Protein AF-A0AAW5EJH6-F1 (afdb_monomer)

Sequence (71 aa):
NFNHSLDEDEFIQDEVLRGAFAYRGKMIADVLKLHIKDETHFITAYIKAYHEWLLYFIEKLEQKYKSLSKV

Foldseek 3Di:
DVVVCLVPDPVNPDPQNPVLVVQLVVLQVVLVVVVDPDPVVSVVSNVVSVVVSVVVSVVSVVVVVVVVVVD

Secondary structure (DSSP, 8-state):
-HHHHHHH-TTTSSTTTHHHHHHHHHHHHHHHHT---SHHHHHHHHHHHHHHHHHHHHHHHHHHHHHHTT-

Radius of gyration: 14.43 Å; Cα contacts (8 Å, |Δi|>4): 30; chains: 1; bounding box: 33×20×40 Å

Mean predicted aligned error: 3.17 Å

pLDDT: mean 94.31, std 6.47, range [54.25, 98.62]

Solvent-accessible surface area (backbone atoms only — not comparable to full-atom values): 4076 Å² total; per-residue (Å²): 106,74,67,58,54,48,72,70,30,71,86,54,65,35,82,84,44,46,62,52,55,52,48,41,54,49,43,53,49,55,50,62,70,64,66,61,80,52,65,69,61,37,53,51,50,47,53,49,38,52,50,56,40,49,55,54,42,51,55,52,50,51,53,53,51,54,62,59,68,74,108

Organism: Campylobacter jejuni (NCBI:txid197)

Structure (mmCIF, N/CA/C/O backbone):
data_AF-A0AAW5EJH6-F1
#
_entry.id   AF-A0AAW5EJH6-F1
#
loop_
_atom_site.group_PDB
_atom_site.id
_atom_site.type_symbol
_atom_site.label_atom_id
_atom_site.label_alt_id
_atom_site.label_comp_id
_atom_site.label_asym_id
_atom_site.label_entity_id
_atom_site.label_seq_id
_atom_site.pdbx_PDB_ins_code
_atom_site.Cartn_x
_atom_site.Cartn_y
_atom_site.Cartn_z
_atom_site.occupancy
_atom_site.B_iso_or_equiv
_atom_site.auth_seq_id
_atom_site.auth_comp_id
_atom_site.auth_asym_id
_atom_site.auth_atom_id
_atom_site.pdbx_PDB_model_num
ATOM 1 N N . ASN A 1 1 ? -5.681 13.419 -7.525 1.00 88.25 1 ASN A N 1
ATOM 2 C CA . ASN A 1 1 ? -5.341 12.883 -6.180 1.00 88.25 1 ASN A CA 1
ATOM 3 C C . ASN A 1 1 ? -4.220 11.875 -6.382 1.00 88.25 1 ASN A C 1
ATOM 5 O O . ASN A 1 1 ? -4.325 11.113 -7.329 1.00 88.25 1 ASN A O 1
ATOM 9 N N . PHE A 1 2 ? -3.185 11.872 -5.537 1.00 91.31 2 PHE A N 1
ATOM 10 C CA . PHE A 1 2 ? -2.051 10.944 -5.611 1.00 91.31 2 PHE A CA 1
ATOM 11 C C . PHE A 1 2 ? -2.445 9.478 -5.863 1.00 91.31 2 PHE A C 1
ATOM 13 O O . PHE A 1 2 ? -1.901 8.869 -6.772 1.00 91.31 2 PHE A O 1
ATOM 20 N N . ASN A 1 3 ? -3.423 8.924 -5.131 1.00 89.81 3 ASN A N 1
ATOM 21 C CA . ASN A 1 3 ? -3.832 7.522 -5.329 1.00 89.81 3 ASN A CA 1
ATOM 22 C C . ASN A 1 3 ? -4.386 7.264 -6.731 1.00 89.81 3 ASN A C 1
ATOM 24 O O . ASN A 1 3 ? -4.018 6.287 -7.360 1.00 89.81 3 ASN A O 1
ATOM 28 N N . HIS A 1 4 ? -5.203 8.183 -7.237 1.00 93.06 4 HIS A N 1
ATOM 29 C CA . HIS A 1 4 ? -5.737 8.085 -8.590 1.00 93.06 4 HIS A CA 1
ATOM 30 C C . HIS A 1 4 ? -4.624 8.133 -9.643 1.00 93.06 4 HIS A C 1
ATOM 32 O O . HIS A 1 4 ? -4.643 7.355 -10.583 1.00 93.06 4 HIS A O 1
ATOM 38 N N . SER A 1 5 ? -3.607 8.977 -9.436 1.00 92.94 5 SER A N 1
ATOM 39 C CA . SER A 1 5 ? -2.433 9.008 -10.311 1.00 92.94 5 SER A CA 1
ATOM 40 C C . SER A 1 5 ? -1.659 7.689 -10.294 1.00 92.94 5 SER A C 1
ATOM 42 O O . SER A 1 5 ? -1.162 7.282 -11.330 1.00 92.94 5 SER A O 1
ATOM 44 N N . LEU A 1 6 ? -1.579 6.999 -9.151 1.00 92.69 6 LEU A N 1
ATOM 45 C CA . LEU A 1 6 ? -0.980 5.663 -9.101 1.00 92.69 6 LEU A CA 1
ATOM 46 C C . LEU A 1 6 ? -1.824 4.619 -9.837 1.00 92.69 6 LEU A C 1
ATOM 48 O O . LEU A 1 6 ? -1.254 3.717 -10.440 1.00 92.69 6 LEU A O 1
ATOM 52 N N . ASP A 1 7 ? -3.150 4.719 -9.756 1.00 90.12 7 ASP A N 1
ATOM 53 C CA . ASP A 1 7 ? -4.081 3.753 -10.347 1.00 90.12 7 ASP A CA 1
ATOM 54 C C . ASP A 1 7 ? -4.189 3.888 -11.879 1.00 90.12 7 ASP A C 1
ATOM 56 O O . ASP A 1 7 ? -4.502 2.910 -12.551 1.00 90.12 7 ASP A O 1
ATOM 60 N N . GLU A 1 8 ? -3.927 5.072 -12.440 1.00 92.69 8 GLU A N 1
ATOM 61 C CA . GLU A 1 8 ? -3.988 5.320 -13.892 1.00 92.69 8 GLU A CA 1
ATOM 62 C C . GLU A 1 8 ? -2.632 5.224 -14.604 1.00 92.69 8 GLU A C 1
ATOM 64 O O . GLU A 1 8 ? -2.582 5.130 -15.830 1.00 92.69 8 GLU A O 1
ATOM 69 N N . ASP A 1 9 ? -1.525 5.256 -13.862 1.00 93.00 9 ASP A N 1
ATOM 70 C CA . ASP A 1 9 ? -0.189 5.213 -14.448 1.00 93.00 9 ASP A CA 1
ATOM 71 C C . ASP A 1 9 ? 0.184 3.771 -14.844 1.00 93.00 9 ASP A C 1
ATOM 73 O O . ASP A 1 9 ? 0.375 2.893 -13.999 1.00 93.00 9 ASP A O 1
ATOM 77 N N . GLU A 1 10 ? 0.307 3.528 -16.151 1.00 90.44 10 GLU A N 1
ATOM 78 C CA . GLU A 1 10 ? 0.655 2.223 -16.729 1.00 90.44 10 GLU A CA 1
ATOM 79 C C . GLU A 1 10 ? 2.030 1.720 -16.263 1.00 90.44 10 GLU A C 1
ATOM 81 O O . GLU A 1 10 ? 2.224 0.520 -16.055 1.00 90.44 10 GLU A O 1
ATOM 86 N N . PHE A 1 11 ? 2.986 2.625 -16.028 1.00 90.06 11 PHE A N 1
ATOM 87 C CA . PHE A 1 11 ? 4.272 2.257 -15.448 1.00 90.06 11 PHE A CA 1
ATOM 88 C C . PHE A 1 11 ? 4.107 1.788 -14.001 1.00 90.06 11 PHE A C 1
ATOM 90 O O . PHE A 1 11 ? 4.888 0.968 -13.528 1.00 90.06 11 PHE A O 1
ATOM 97 N N . ILE A 1 12 ? 3.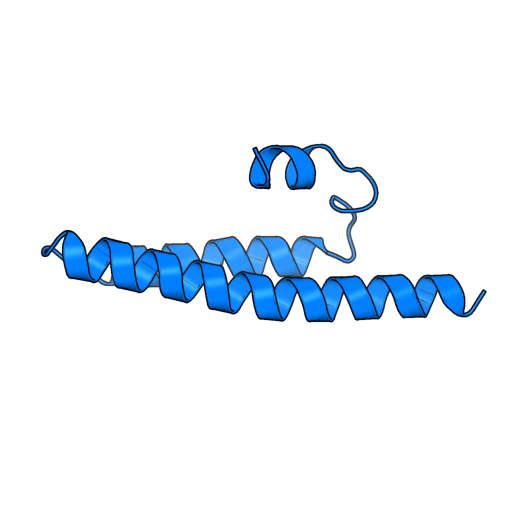112 2.275 -13.271 1.00 92.00 12 ILE A N 1
ATOM 98 C CA . ILE A 1 12 ? 2.892 1.901 -11.875 1.00 92.00 12 ILE A CA 1
ATOM 99 C C . ILE A 1 12 ? 2.034 0.637 -11.737 1.00 92.00 12 ILE A C 1
ATOM 101 O O . ILE A 1 12 ? 2.303 -0.178 -10.855 1.00 92.00 12 ILE A O 1
ATOM 105 N N . GLN A 1 13 ? 1.044 0.438 -12.605 1.00 87.88 13 GLN A N 1
ATOM 106 C CA . GLN A 1 13 ? 0.096 -0.686 -12.548 1.00 87.88 13 GLN A CA 1
ATOM 107 C C . GLN A 1 13 ? 0.615 -1.996 -13.165 1.00 87.88 13 GLN A C 1
ATOM 109 O O . GLN A 1 13 ? -0.162 -2.867 -13.565 1.00 87.88 13 GLN A O 1
ATOM 114 N N . ASP A 1 14 ? 1.932 -2.175 -13.229 1.00 87.56 14 ASP A N 1
ATOM 115 C CA . ASP A 1 14 ? 2.527 -3.377 -13.798 1.00 87.56 14 ASP A CA 1
ATOM 116 C C . ASP A 1 14 ? 2.545 -4.571 -12.825 1.00 87.56 14 ASP A C 1
ATOM 118 O O . ASP A 1 14 ? 2.223 -4.487 -11.635 1.00 87.56 14 ASP A O 1
ATOM 122 N N . GLU A 1 15 ? 2.953 -5.734 -13.335 1.00 86.44 15 GLU A N 1
ATOM 123 C CA . GLU A 1 15 ? 3.038 -6.939 -12.509 1.00 86.44 15 GLU A CA 1
ATOM 124 C C . GLU A 1 15 ? 4.145 -6.865 -11.446 1.00 86.44 15 GLU A C 1
ATOM 126 O O . GLU A 1 15 ? 4.027 -7.514 -10.404 1.00 86.44 15 GLU A O 1
ATOM 131 N N . VAL A 1 16 ? 5.187 -6.052 -11.663 1.00 88.69 16 VAL A N 1
ATOM 132 C CA . VAL A 1 16 ? 6.324 -5.898 -10.741 1.00 88.69 16 VAL A CA 1
ATOM 133 C C . VAL A 1 16 ? 5.891 -5.198 -9.452 1.00 88.69 16 VAL A C 1
ATOM 135 O O . VAL A 1 16 ? 6.255 -5.635 -8.358 1.00 88.69 16 VAL A O 1
ATOM 138 N N . LEU A 1 17 ? 5.084 -4.138 -9.552 1.00 94.69 17 LEU A N 1
ATOM 139 C CA . LEU A 1 17 ? 4.618 -3.366 -8.398 1.00 94.69 17 LEU A CA 1
ATOM 140 C C . LEU A 1 17 ? 3.305 -3.885 -7.797 1.00 94.69 17 LEU A C 1
ATOM 142 O O . LEU A 1 17 ? 2.935 -3.463 -6.697 1.00 94.69 17 LEU A O 1
ATOM 146 N N . ARG A 1 18 ? 2.636 -4.865 -8.424 1.00 91.75 18 ARG A N 1
ATOM 147 C CA . ARG A 1 18 ? 1.407 -5.497 -7.898 1.00 91.75 18 ARG A CA 1
ATOM 148 C C . ARG A 1 18 ? 1.556 -5.960 -6.441 1.00 91.75 18 ARG A C 1
ATOM 150 O O . ARG A 1 18 ? 0.659 -5.746 -5.623 1.00 91.75 18 ARG A O 1
ATOM 157 N N . GLY A 1 19 ? 2.706 -6.540 -6.087 1.00 93.25 19 GLY A N 1
ATOM 158 C CA . GLY A 1 19 ? 3.007 -6.959 -4.713 1.00 93.25 19 GLY A CA 1
ATOM 159 C C . GLY A 1 19 ? 3.049 -5.796 -3.714 1.00 93.25 19 GLY A C 1
ATOM 160 O O . GLY A 1 19 ? 2.596 -5.941 -2.578 1.00 93.25 19 GLY A O 1
ATOM 161 N N . ALA A 1 20 ? 3.511 -4.617 -4.140 1.00 95.56 20 ALA A N 1
ATOM 162 C CA . ALA A 1 20 ? 3.537 -3.427 -3.297 1.00 95.56 20 ALA A CA 1
ATOM 163 C C . ALA A 1 20 ? 2.137 -2.879 -3.016 1.00 95.56 20 ALA A C 1
ATOM 165 O O . ALA A 1 20 ? 1.852 -2.483 -1.886 1.00 95.56 20 ALA A O 1
ATOM 166 N N . PHE A 1 21 ? 1.226 -2.928 -3.988 1.00 95.12 21 PHE A N 1
ATOM 167 C CA . PHE A 1 21 ? -0.174 -2.561 -3.760 1.00 95.12 21 PHE A CA 1
ATOM 168 C C . PHE A 1 21 ? -0.918 -3.579 -2.890 1.00 95.12 21 PHE A C 1
ATOM 170 O O . PHE A 1 21 ? -1.688 -3.186 -2.012 1.00 95.12 21 PHE A O 1
ATOM 177 N N . ALA A 1 22 ? -0.644 -4.877 -3.050 1.00 94.94 22 ALA A N 1
ATOM 178 C CA . ALA A 1 22 ? -1.165 -5.897 -2.138 1.00 94.94 22 ALA A CA 1
ATOM 179 C C . ALA A 1 22 ? -0.689 -5.655 -0.692 1.00 94.94 22 ALA A C 1
ATOM 181 O O . ALA A 1 22 ? -1.475 -5.758 0.254 1.00 94.94 22 ALA A O 1
ATOM 182 N N . TYR A 1 23 ? 0.574 -5.252 -0.518 1.00 96.88 23 TYR A N 1
ATOM 183 C CA . TYR A 1 23 ? 1.125 -4.889 0.786 1.00 96.88 23 TYR A CA 1
ATOM 184 C C . TYR A 1 23 ? 0.423 -3.666 1.404 1.00 96.88 23 TYR A C 1
ATOM 186 O O . TYR A 1 23 ? 0.111 -3.703 2.595 1.00 96.88 23 TYR A O 1
ATOM 194 N N . ARG A 1 24 ? 0.058 -2.645 0.603 1.00 96.81 24 ARG A N 1
ATOM 195 C CA . ARG A 1 24 ? -0.813 -1.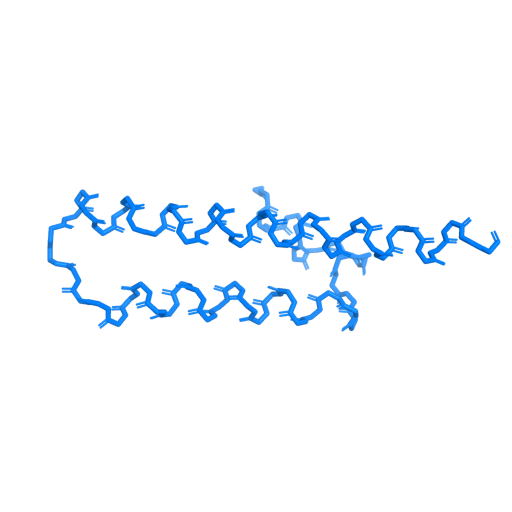528 1.043 1.00 96.81 24 ARG A CA 1
ATOM 196 C C . ARG A 1 24 ? -2.097 -2.055 1.667 1.00 96.81 24 ARG A C 1
ATOM 198 O O . ARG A 1 24 ? -2.438 -1.699 2.791 1.00 96.81 24 ARG A O 1
ATOM 205 N N . GLY A 1 25 ? -2.794 -2.918 0.925 1.00 96.94 25 GLY A N 1
ATOM 206 C CA . GLY A 1 25 ? -4.064 -3.499 1.348 1.00 96.94 25 GLY A CA 1
ATOM 207 C C . GLY A 1 25 ? -3.930 -4.251 2.668 1.00 96.94 25 GLY A C 1
ATOM 208 O O . GLY A 1 25 ? -4.742 -4.050 3.567 1.00 96.94 25 GLY A O 1
ATOM 209 N N . LYS A 1 26 ? -2.863 -5.045 2.824 1.00 97.94 26 LYS A N 1
ATOM 210 C CA . LYS A 1 26 ? -2.556 -5.742 4.079 1.00 97.94 26 LYS A CA 1
ATOM 211 C C . L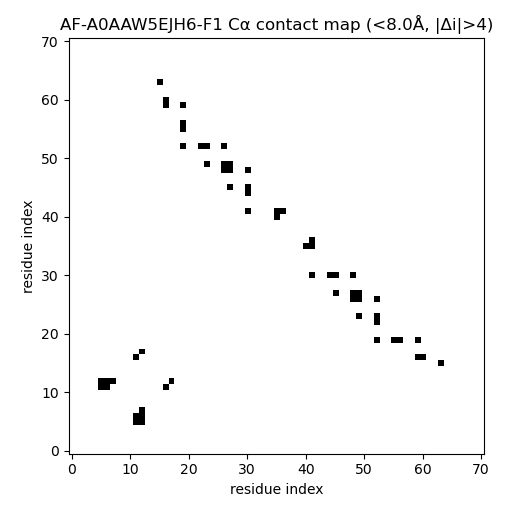YS A 1 26 ? -2.340 -4.770 5.243 1.00 97.94 26 LYS A C 1
ATOM 213 O O . LYS A 1 26 ? -2.971 -4.947 6.276 1.00 97.94 26 LYS A O 1
ATOM 218 N N . MET A 1 27 ? -1.490 -3.754 5.081 1.00 97.88 27 MET A N 1
ATOM 219 C CA . MET A 1 27 ? -1.186 -2.772 6.135 1.00 97.88 27 MET A CA 1
ATOM 220 C C . MET A 1 27 ? -2.446 -2.041 6.614 1.00 97.88 27 MET A C 1
ATOM 222 O O . MET A 1 27 ? -2.698 -1.945 7.814 1.00 97.88 27 MET A O 1
ATOM 226 N N . ILE A 1 28 ? -3.284 -1.591 5.677 1.00 98.00 28 ILE A N 1
ATOM 227 C CA . ILE A 1 28 ? -4.553 -0.936 6.009 1.00 98.00 28 ILE A CA 1
ATOM 228 C C . ILE A 1 28 ? -5.528 -1.916 6.674 1.00 98.00 28 ILE A C 1
ATOM 230 O O . ILE A 1 28 ? -6.140 -1.582 7.688 1.00 98.00 28 ILE A O 1
ATOM 234 N N . ALA A 1 29 ? -5.652 -3.141 6.156 1.00 98.38 29 ALA A N 1
ATOM 235 C CA . ALA A 1 29 ? -6.506 -4.164 6.755 1.00 98.38 29 ALA A CA 1
ATOM 236 C C . ALA A 1 29 ? -6.069 -4.530 8.182 1.00 98.38 29 ALA A C 1
ATOM 238 O O . ALA A 1 29 ? -6.924 -4.752 9.039 1.00 98.38 29 ALA A O 1
ATOM 239 N N . ASP A 1 30 ? -4.764 -4.573 8.451 1.00 98.31 30 ASP A N 1
ATOM 240 C CA . ASP A 1 30 ? -4.223 -4.852 9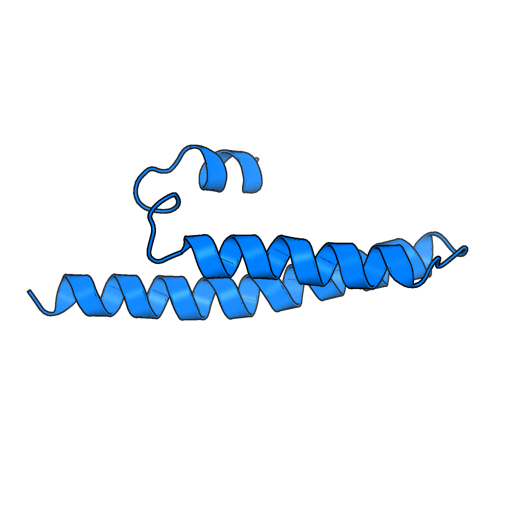.780 1.00 98.31 30 ASP A CA 1
ATOM 241 C C . ASP A 1 30 ? -4.618 -3.743 10.776 1.00 98.31 30 ASP A C 1
ATOM 243 O O . ASP A 1 30 ? -5.062 -4.066 11.875 1.00 98.31 30 ASP A O 1
ATOM 247 N N . VAL A 1 31 ? -4.600 -2.460 10.377 1.00 98.38 31 VAL A N 1
ATOM 248 C CA . VAL A 1 31 ? -5.124 -1.350 11.206 1.00 98.38 31 VAL A CA 1
ATOM 249 C C . VAL A 1 31 ? -6.628 -1.481 11.449 1.00 98.38 31 VAL A C 1
ATOM 251 O O . VAL A 1 31 ? -7.085 -1.337 12.582 1.00 98.38 31 VAL A O 1
ATOM 254 N N . LEU A 1 32 ? -7.414 -1.785 10.410 1.00 98.12 32 LEU A N 1
ATOM 255 C CA . LEU A 1 32 ? -8.872 -1.929 10.531 1.00 98.12 32 LEU A CA 1
ATOM 256 C C . LEU A 1 32 ? -9.265 -3.051 11.509 1.00 98.12 32 LEU A C 1
ATOM 258 O O . LEU A 1 32 ? -10.219 -2.898 12.276 1.00 98.12 32 LEU A O 1
ATOM 262 N N . LYS A 1 33 ? -8.506 -4.155 11.532 1.00 98.31 33 LYS A N 1
ATOM 263 C CA . LYS A 1 33 ? -8.711 -5.290 12.451 1.00 98.31 33 LYS A CA 1
ATOM 264 C C . LYS A 1 33 ? -8.419 -4.965 13.916 1.00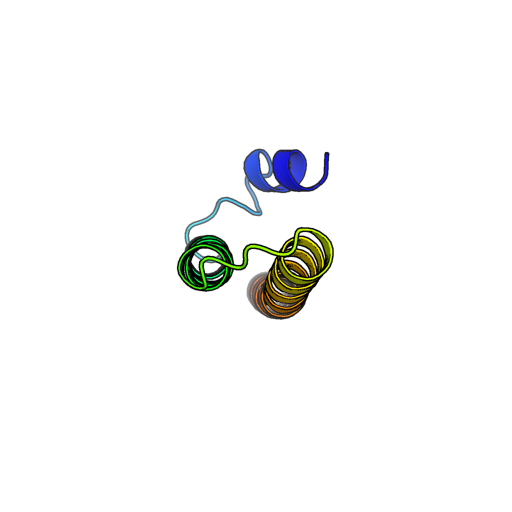 98.31 33 LYS A C 1
ATOM 266 O O . LYS A 1 33 ? -8.880 -5.696 14.787 1.00 98.31 33 LYS A O 1
ATOM 271 N N . LEU A 1 34 ? -7.689 -3.887 14.213 1.00 97.69 34 LEU A N 1
ATOM 272 C CA . LEU A 1 34 ? -7.456 -3.456 15.596 1.00 97.69 34 LEU A CA 1
ATOM 273 C C . LEU A 1 34 ? -8.724 -2.898 16.259 1.00 97.69 34 LEU A C 1
ATOM 275 O O . LEU A 1 34 ? -8.740 -2.727 17.475 1.00 97.69 34 LEU A O 1
ATOM 279 N N . HIS A 1 35 ? -9.779 -2.609 15.483 1.00 97.00 35 HIS A N 1
ATOM 280 C CA . HIS A 1 35 ? -11.067 -2.110 15.980 1.00 97.00 35 HIS A CA 1
ATOM 281 C C . HIS A 1 35 ? -10.943 -0.909 16.940 1.00 97.00 35 HIS A C 1
ATOM 283 O O . HIS A 1 35 ? -11.720 -0.779 17.891 1.00 97.00 35 HIS A O 1
ATOM 289 N N . ILE A 1 36 ? -9.973 -0.025 16.679 1.00 98.06 36 ILE A N 1
ATOM 290 C CA . ILE A 1 36 ? -9.695 1.166 17.488 1.00 98.06 36 ILE A CA 1
ATOM 291 C C . ILE A 1 36 ? -10.943 2.056 17.504 1.00 98.06 36 ILE A C 1
ATOM 293 O O . ILE A 1 36 ? -11.430 2.470 16.455 1.00 98.06 36 ILE A O 1
ATOM 297 N N . LYS A 1 37 ? -11.477 2.319 18.702 1.00 98.00 37 LYS A N 1
ATOM 298 C CA . LYS A 1 37 ? -12.695 3.124 18.895 1.00 98.00 37 LYS A CA 1
ATOM 299 C C . LYS A 1 37 ? -12.418 4.618 18.962 1.00 98.00 37 LYS A C 1
ATOM 301 O O . LYS A 1 37 ? -13.273 5.403 18.575 1.00 98.00 37 LYS A O 1
ATOM 306 N N . ASP A 1 38 ? -11.246 4.990 19.466 1.00 98.38 38 ASP A N 1
ATOM 307 C CA . ASP A 1 38 ? -10.828 6.382 19.499 1.00 98.38 38 ASP A CA 1
ATOM 308 C C . ASP A 1 38 ? -10.419 6.842 18.096 1.00 98.38 38 ASP A C 1
ATOM 310 O O . ASP A 1 38 ? -9.490 6.299 17.494 1.00 98.38 38 ASP A O 1
ATOM 314 N N . GLU A 1 39 ? -11.119 7.847 17.579 1.00 97.81 39 GLU A N 1
ATOM 315 C CA . GLU A 1 39 ? -10.930 8.336 16.213 1.00 97.81 39 GLU A CA 1
ATOM 316 C C . GLU A 1 39 ? -9.519 8.890 15.983 1.00 97.81 39 GLU A C 1
ATOM 318 O O . GLU A 1 39 ? -8.938 8.662 14.921 1.00 97.81 39 GLU A O 1
ATOM 323 N N . THR A 1 40 ? -8.929 9.551 16.986 1.00 98.44 40 THR A N 1
ATOM 324 C CA . THR A 1 40 ? -7.583 10.138 16.886 1.00 98.44 40 THR A CA 1
ATOM 325 C C . THR A 1 40 ? -6.518 9.047 16.806 1.00 98.44 40 THR A C 1
ATOM 327 O O . THR A 1 40 ? -5.601 9.111 15.983 1.00 98.44 40 THR A O 1
ATOM 330 N N . HIS A 1 41 ? -6.643 8.001 17.619 1.00 98.31 41 HIS A N 1
ATOM 331 C CA . HIS A 1 41 ? -5.744 6.853 17.568 1.00 98.31 41 HIS A CA 1
ATOM 332 C C . HIS A 1 41 ? -5.931 6.060 16.274 1.00 98.31 41 HIS A C 1
ATOM 334 O O . HIS A 1 41 ? -4.942 5.629 15.680 1.00 98.31 41 HIS A O 1
ATOM 340 N N . PHE A 1 42 ? -7.173 5.905 15.804 1.00 98.38 42 PHE A N 1
ATOM 341 C CA . PHE A 1 42 ? -7.457 5.235 14.541 1.00 98.38 42 PHE A CA 1
ATOM 342 C C . PHE A 1 42 ? -6.810 5.967 13.361 1.00 98.38 42 PHE A C 1
ATOM 344 O O . PHE A 1 42 ? -6.049 5.353 12.610 1.00 98.38 42 PHE A O 1
ATOM 351 N N . ILE A 1 43 ? -7.046 7.278 13.220 1.00 98.50 43 ILE A N 1
ATOM 352 C CA . ILE A 1 43 ? -6.476 8.050 12.109 1.00 98.50 43 ILE A CA 1
ATOM 353 C C . ILE A 1 43 ? -4.947 8.093 12.186 1.00 98.50 43 ILE A C 1
ATOM 355 O O . ILE A 1 43 ? -4.280 7.956 11.163 1.00 98.50 43 ILE A O 1
ATOM 359 N N . THR A 1 44 ? -4.376 8.180 13.391 1.00 98.62 44 THR A N 1
ATOM 360 C CA . THR A 1 44 ? -2.921 8.128 13.594 1.00 98.62 44 THR A CA 1
ATOM 361 C C . THR A 1 44 ? -2.343 6.785 13.148 1.00 98.62 44 THR A C 1
ATOM 363 O O . THR A 1 44 ? -1.352 6.753 12.417 1.00 98.62 44 THR A O 1
ATOM 366 N N . ALA A 1 45 ? -2.968 5.668 13.535 1.00 98.62 45 ALA A N 1
ATOM 367 C CA . ALA A 1 45 ? -2.540 4.332 13.127 1.00 98.62 45 ALA A CA 1
ATOM 368 C C . ALA A 1 45 ? -2.663 4.133 11.609 1.00 98.62 45 ALA A C 1
ATOM 370 O O . ALA A 1 45 ? -1.751 3.598 10.979 1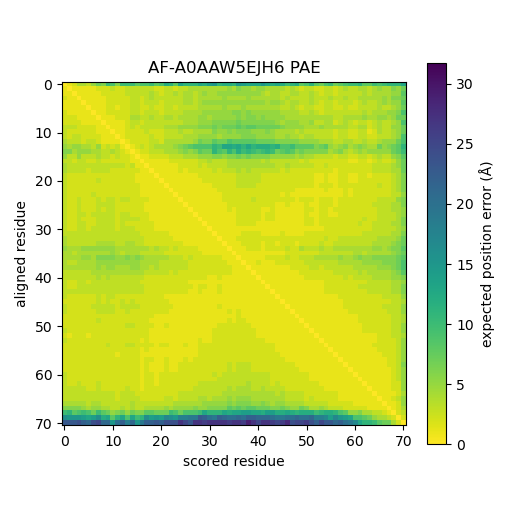.00 98.62 45 ALA A O 1
ATOM 371 N N . TYR A 1 46 ? -3.752 4.621 11.012 1.00 98.50 46 TYR A N 1
ATOM 372 C CA . TYR A 1 46 ? -3.975 4.565 9.571 1.00 98.50 46 TYR A CA 1
ATOM 373 C C . TYR A 1 46 ? -2.907 5.352 8.798 1.00 98.50 46 TYR A C 1
ATOM 375 O O . TYR A 1 46 ? -2.297 4.822 7.869 1.00 98.50 46 TYR A O 1
ATOM 383 N N . ILE A 1 47 ? -2.639 6.602 9.200 1.00 98.38 47 ILE A N 1
ATOM 384 C CA . ILE A 1 47 ? -1.606 7.449 8.584 1.00 98.38 47 ILE A CA 1
ATOM 385 C C . ILE A 1 47 ? -0.236 6.783 8.702 1.00 98.38 47 ILE A C 1
ATOM 387 O O . ILE A 1 47 ? 0.509 6.747 7.724 1.00 98.38 47 ILE A O 1
ATOM 391 N N . LYS A 1 48 ? 0.088 6.220 9.871 1.00 98.56 48 LYS A N 1
ATOM 392 C CA . LYS A 1 48 ? 1.356 5.522 10.089 1.00 98.56 48 LYS A CA 1
ATOM 393 C C . LYS A 1 48 ? 1.507 4.308 9.169 1.00 98.56 48 LYS A C 1
ATOM 395 O O . LYS A 1 48 ? 2.529 4.188 8.504 1.00 98.56 48 LYS A O 1
ATOM 400 N N . ALA A 1 49 ? 0.484 3.462 9.065 1.00 98.62 49 ALA A N 1
ATOM 401 C CA . ALA A 1 49 ? 0.508 2.303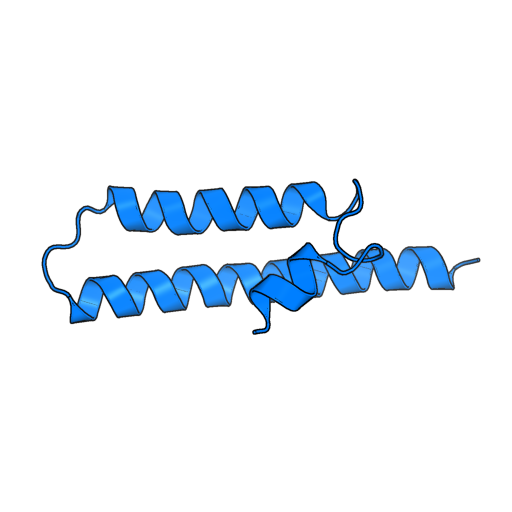 8.173 1.00 98.62 49 ALA A CA 1
ATOM 402 C C . ALA A 1 49 ? 0.661 2.710 6.696 1.00 98.62 49 ALA A C 1
ATOM 404 O O . ALA A 1 49 ? 1.411 2.087 5.944 1.00 98.62 49 ALA A O 1
ATOM 405 N N . TYR A 1 50 ? -0.008 3.789 6.279 1.00 98.25 50 TYR A N 1
ATOM 406 C CA . TYR A 1 50 ? 0.133 4.319 4.925 1.00 98.25 50 TYR A CA 1
ATOM 407 C C . TYR A 1 50 ? 1.530 4.908 4.675 1.00 98.25 50 TYR A C 1
ATOM 409 O O . TYR A 1 50 ? 2.103 4.690 3.611 1.00 98.25 50 TYR A O 1
ATOM 417 N N . HIS A 1 51 ? 2.108 5.611 5.653 1.00 98.19 51 HIS A N 1
ATOM 418 C CA . HIS A 1 51 ? 3.485 6.106 5.587 1.00 98.19 51 HIS A CA 1
ATOM 419 C C . HIS A 1 51 ? 4.478 4.950 5.428 1.00 98.19 51 HIS A C 1
ATOM 421 O O . HIS A 1 51 ? 5.331 4.985 4.545 1.00 98.19 51 HIS A O 1
ATOM 427 N N . GLU A 1 52 ? 4.368 3.911 6.256 1.00 98.44 52 GLU A N 1
ATOM 428 C CA . GLU A 1 52 ? 5.238 2.733 6.178 1.00 98.44 52 GLU A CA 1
ATOM 429 C C . GLU A 1 52 ?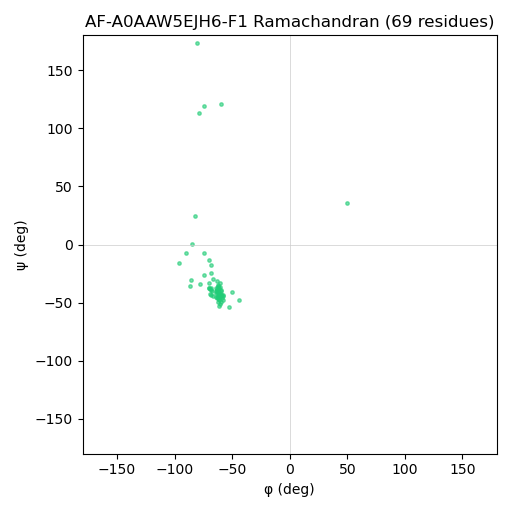 5.118 2.037 4.817 1.00 98.44 52 GLU A C 1
ATOM 431 O O . GLU A 1 52 ? 6.126 1.652 4.219 1.00 98.44 52 GLU A O 1
ATOM 436 N N . TRP A 1 53 ? 3.900 1.954 4.274 1.00 98.12 53 TRP A N 1
ATOM 437 C CA . TRP A 1 53 ? 3.693 1.486 2.909 1.00 98.12 53 TRP A CA 1
ATOM 438 C C . TRP A 1 53 ? 4.380 2.379 1.863 1.00 98.12 53 TRP A C 1
ATOM 440 O O . TRP A 1 53 ? 5.002 1.841 0.952 1.00 98.12 53 TRP A O 1
ATOM 450 N N . LEU A 1 54 ? 4.319 3.711 1.982 1.00 98.12 54 LEU A N 1
ATOM 451 C CA . LEU A 1 54 ? 4.983 4.624 1.041 1.00 98.12 54 LEU A CA 1
ATOM 452 C C . LEU A 1 54 ? 6.499 4.407 1.001 1.00 98.12 54 LEU A C 1
ATOM 454 O O . LEU A 1 54 ? 7.073 4.381 -0.084 1.00 98.12 54 LEU A O 1
ATOM 458 N N . LEU A 1 55 ? 7.146 4.214 2.155 1.00 98.38 55 LEU A N 1
ATOM 459 C CA . LEU A 1 55 ? 8.587 3.936 2.217 1.00 98.38 55 LEU A CA 1
ATOM 460 C C . LEU A 1 55 ? 8.935 2.638 1.479 1.00 98.38 55 LEU A C 1
ATOM 462 O O . LEU A 1 55 ? 9.844 2.614 0.651 1.00 98.38 55 LEU A O 1
ATOM 466 N N . TYR A 1 56 ? 8.163 1.577 1.728 1.00 97.56 56 TYR A N 1
ATOM 467 C CA . TYR A 1 56 ? 8.301 0.313 1.009 1.00 97.56 56 TYR A CA 1
ATOM 468 C C . TYR A 1 56 ? 8.057 0.482 -0.499 1.00 97.56 56 TYR A C 1
ATOM 470 O O . TYR A 1 56 ? 8.796 -0.053 -1.324 1.00 97.56 56 TYR A O 1
ATOM 478 N N . PHE A 1 57 ? 7.026 1.239 -0.874 1.00 97.00 57 PHE A N 1
ATOM 479 C CA . PHE A 1 57 ? 6.674 1.489 -2.266 1.00 97.00 57 PHE A CA 1
ATOM 480 C C . PHE A 1 57 ? 7.792 2.228 -3.010 1.00 97.00 57 PHE A C 1
ATOM 482 O O . PHE A 1 57 ? 8.154 1.811 -4.107 1.00 97.00 57 PHE A O 1
ATOM 489 N N . ILE A 1 58 ? 8.389 3.256 -2.398 1.00 97.06 58 ILE A N 1
ATOM 490 C CA . ILE A 1 58 ? 9.534 3.989 -2.960 1.00 97.06 58 ILE A CA 1
ATOM 491 C C . ILE A 1 58 ? 10.720 3.047 -3.191 1.00 97.06 58 ILE A C 1
ATOM 493 O O . ILE A 1 58 ? 11.300 3.059 -4.274 1.00 97.06 58 ILE A O 1
ATOM 497 N N . GLU A 1 59 ? 11.039 2.170 -2.234 1.00 97.06 59 GLU A N 1
ATOM 498 C CA . GLU A 1 59 ? 12.109 1.175 -2.395 1.00 97.06 59 GLU A CA 1
ATOM 499 C C . GLU A 1 59 ? 11.865 0.268 -3.616 1.00 97.06 59 GLU A C 1
ATOM 501 O O . GLU A 1 59 ? 12.777 0.021 -4.412 1.00 97.06 59 GLU A O 1
ATOM 506 N N . LYS A 1 60 ? 10.628 -0.216 -3.801 1.00 96.06 60 LYS A N 1
ATOM 507 C CA . LYS A 1 60 ? 10.266 -1.063 -4.951 1.00 96.06 60 LYS A CA 1
ATOM 508 C C . LYS A 1 60 ? 10.271 -0.300 -6.266 1.00 96.06 60 LYS A C 1
ATOM 510 O O . LYS A 1 60 ? 10.748 -0.830 -7.271 1.00 96.06 60 LYS A O 1
ATOM 515 N N . LEU A 1 61 ? 9.816 0.947 -6.252 1.00 95.50 61 LEU A N 1
ATOM 516 C CA . LEU A 1 61 ? 9.855 1.825 -7.412 1.00 95.50 61 LEU A CA 1
ATOM 517 C C . LEU A 1 61 ? 11.298 2.096 -7.855 1.00 95.50 61 LEU A C 1
ATOM 519 O O . LEU A 1 61 ? 11.609 1.977 -9.038 1.00 95.50 61 LEU A O 1
ATOM 523 N N . GLU A 1 62 ? 12.207 2.368 -6.917 1.00 95.44 62 GLU A N 1
ATOM 524 C CA . GLU A 1 62 ? 13.633 2.529 -7.211 1.00 95.44 62 GLU A CA 1
ATOM 525 C C . GLU A 1 62 ? 14.272 1.250 -7.760 1.00 95.44 62 GLU A C 1
ATOM 527 O O . GLU A 1 62 ? 15.099 1.315 -8.672 1.00 95.44 62 GLU A O 1
ATOM 532 N N . GLN A 1 63 ? 13.919 0.083 -7.212 1.00 94.06 63 GLN A N 1
ATOM 533 C CA . GLN A 1 63 ? 14.405 -1.209 -7.708 1.00 94.06 63 GLN A CA 1
ATOM 534 C C . GLN A 1 63 ? 13.985 -1.432 -9.162 1.00 94.06 63 GLN A C 1
ATOM 536 O O . GLN A 1 63 ? 14.826 -1.797 -9.986 1.00 94.06 63 GLN A O 1
ATOM 541 N N . LYS A 1 64 ? 12.718 -1.150 -9.488 1.00 93.81 64 LYS A N 1
ATOM 542 C CA . LYS A 1 64 ? 12.207 -1.206 -10.860 1.00 93.81 64 LYS A CA 1
ATOM 543 C C . LYS A 1 64 ? 12.906 -0.195 -11.772 1.00 93.81 64 LYS A C 1
ATOM 545 O O . LYS A 1 64 ? 13.334 -0.545 -12.865 1.00 93.81 64 LYS A O 1
ATOM 550 N N . TYR A 1 65 ? 13.063 1.050 -11.334 1.00 92.94 65 TYR A N 1
ATOM 551 C CA . TYR A 1 65 ? 13.758 2.062 -12.129 1.00 92.94 65 TYR A CA 1
ATOM 552 C C . TYR A 1 65 ? 15.190 1.615 -12.471 1.00 92.94 65 TYR A C 1
ATOM 554 O O . TYR A 1 65 ? 15.589 1.611 -13.633 1.00 92.94 65 TYR A O 1
ATOM 562 N N . LYS A 1 66 ? 15.938 1.123 -11.473 1.00 94.25 66 LYS A N 1
ATOM 563 C CA . LYS A 1 66 ? 17.305 0.609 -11.653 1.00 94.25 66 LYS A CA 1
ATOM 564 C C . LYS A 1 66 ? 17.376 -0.619 -12.562 1.00 94.25 66 LYS A C 1
ATOM 566 O O . LYS A 1 66 ? 18.403 -0.800 -13.210 1.00 94.25 66 LYS A O 1
ATOM 571 N N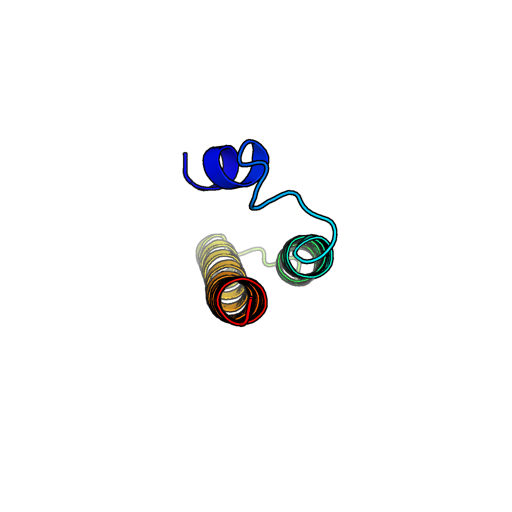 . SER A 1 67 ? 16.360 -1.486 -12.597 1.00 91.12 67 SER A N 1
ATOM 572 C CA . SER A 1 67 ? 16.368 -2.641 -13.508 1.00 91.12 67 SER A CA 1
ATOM 573 C C . SER A 1 67 ? 16.198 -2.220 -14.967 1.00 91.12 67 SER A C 1
ATOM 575 O O . SER A 1 67 ? 16.814 -2.827 -15.837 1.00 91.12 67 SER A O 1
ATOM 577 N N . LEU A 1 68 ? 15.443 -1.150 -15.222 1.00 90.44 68 LEU A N 1
ATOM 578 C CA . LEU A 1 68 ? 15.242 -0.585 -16.557 1.00 90.44 68 LEU A CA 1
ATOM 579 C C . LEU A 1 68 ? 16.438 0.249 -17.030 1.00 90.44 68 LEU A C 1
ATOM 581 O O . LEU A 1 68 ? 16.764 0.222 -18.208 1.00 90.44 68 LEU A O 1
ATOM 585 N N . SER A 1 69 ? 17.134 0.946 -16.123 1.00 85.94 69 SER A N 1
ATOM 586 C CA . SER A 1 69 ? 18.345 1.719 -16.457 1.00 85.94 69 SER A CA 1
ATOM 587 C C . SER A 1 69 ? 19.595 0.868 -16.716 1.00 85.94 69 SER A C 1
ATOM 589 O O . SER A 1 69 ? 20.638 1.415 -17.060 1.00 85.94 69 SER A O 1
ATOM 591 N N . LYS A 1 70 ? 19.537 -0.450 -16.487 1.00 73.62 70 LYS A N 1
ATOM 592 C CA . LYS A 1 70 ? 20.638 -1.385 -16.785 1.00 73.62 70 LYS A CA 1
ATOM 593 C C . LYS A 1 70 ? 20.639 -1.879 -18.238 1.00 73.62 70 LYS A C 1
ATOM 595 O O . LYS A 1 70 ? 21.493 -2.699 -18.573 1.00 73.62 70 LYS A O 1
ATOM 600 N N . VAL A 1 71 ? 19.682 -1.421 -19.046 1.00 54.25 71 VAL A N 1
ATOM 601 C CA . VAL A 1 71 ? 19.541 -1.720 -20.478 1.00 54.25 71 VAL A CA 1
ATOM 602 C C . VAL A 1 71 ? 20.255 -0.663 -21.306 1.00 54.25 71 VAL A C 1
ATOM 604 O O . VAL A 1 71 ? 20.110 0.533 -20.971 1.00 54.25 71 VAL A O 1
#